Protein AF-A0AAV0VZC2-F1 (afdb_monomer_lite)

Organism: NCBI:txid13131

Secondary structure (DSSP, 8-state):
----TT---GGGG-EEEEEEEPTTS-TT-GGGEEEEEEE-HHHHHHHHHHHHHHHHHHHHTT-SPP-

Sequence (67 aa):
MHFRKEYDPAQLKLAQVIMLLKLGKPTEDITSYRPISLLLSLSKLLEKLLLERLKPIIEANNVMPEH

pLDDT: mean 83.97, std 12.84, range [39.88, 95.19]

Radius of gyration: 17.93 Å; chains: 1; bounding box: 37×39×39 Å

Foldseek 3Di:
DDDPPPDPPVLQVAWDWDWAAAPPDDPVDPVRTDIDTHGDPVNVVVVVVVCVVCVVVCVVVVVDDDD

Structure (mmCIF, N/CA/C/O backbone):
data_AF-A0AAV0VZC2-F1
#
_entry.id   AF-A0AAV0VZC2-F1
#
loop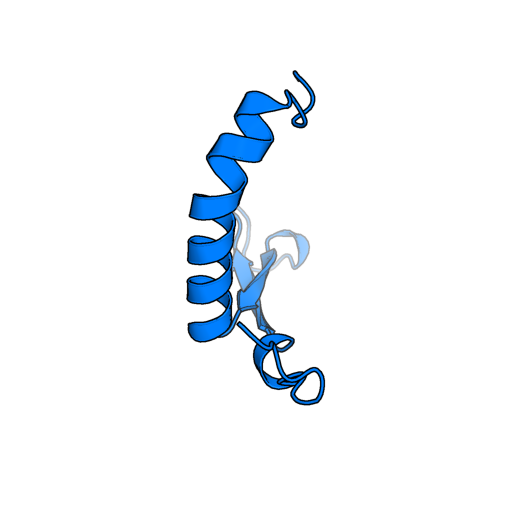_
_atom_site.group_PDB
_atom_site.id
_atom_site.type_symbol
_atom_site.label_atom_id
_atom_site.label_alt_id
_atom_site.label_comp_id
_atom_site.label_asym_id
_atom_site.label_entity_id
_atom_site.label_seq_id
_atom_site.pdbx_PDB_ins_code
_atom_site.Cartn_x
_atom_site.Cartn_y
_atom_site.Cartn_z
_atom_site.occupancy
_atom_site.B_iso_or_equiv
_atom_site.auth_seq_id
_atom_site.auth_comp_id
_atom_site.auth_asym_id
_atom_site.auth_atom_id
_atom_site.pdbx_PDB_model_num
ATOM 1 N N . MET A 1 1 ? 16.222 -12.650 -19.487 1.00 39.88 1 MET A N 1
ATOM 2 C CA . MET A 1 1 ? 15.623 -12.813 -18.144 1.00 39.88 1 MET A CA 1
ATOM 3 C C . MET A 1 1 ? 14.268 -13.489 -18.330 1.00 39.88 1 MET A C 1
ATOM 5 O O . MET A 1 1 ? 13.336 -12.849 -18.793 1.00 39.88 1 MET A O 1
ATOM 9 N N . HIS A 1 2 ? 14.198 -14.809 -18.141 1.00 41.91 2 HIS A N 1
ATOM 10 C CA 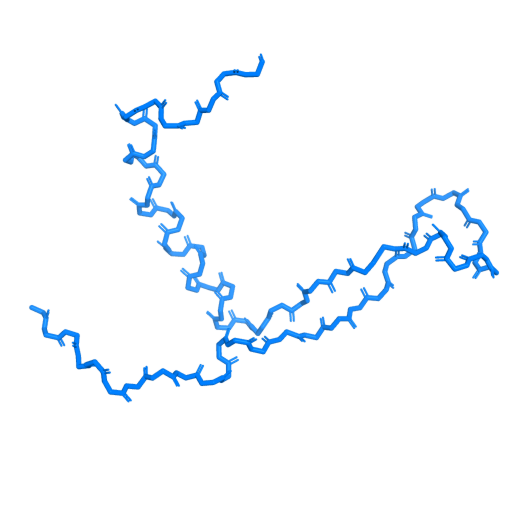. HIS A 1 2 ? 12.981 -15.601 -18.366 1.00 41.91 2 HIS A CA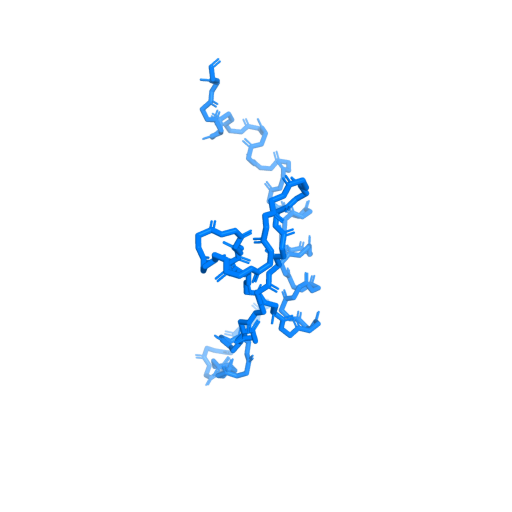 1
ATOM 11 C C . HIS A 1 2 ? 12.107 -15.511 -17.105 1.00 41.91 2 HIS A C 1
ATOM 13 O O . HIS A 1 2 ? 12.435 -16.124 -16.091 1.00 41.91 2 HIS A O 1
ATOM 19 N N . PHE A 1 3 ? 11.025 -14.729 -17.130 1.00 50.19 3 PHE A N 1
ATOM 20 C CA . PHE A 1 3 ? 10.017 -14.788 -16.068 1.00 50.19 3 PHE A CA 1
ATOM 21 C C . PHE A 1 3 ? 9.196 -16.067 -16.267 1.00 50.19 3 PHE A C 1
ATOM 23 O O . PHE A 1 3 ? 8.403 -16.167 -17.202 1.00 50.19 3 PHE A O 1
ATOM 30 N N . ARG A 1 4 ? 9.432 -17.076 -15.423 1.00 58.16 4 ARG A N 1
ATOM 31 C CA . ARG A 1 4 ? 8.662 -18.327 -15.401 1.00 58.16 4 ARG A CA 1
ATOM 32 C C . ARG A 1 4 ? 7.213 -17.990 -15.017 1.00 58.16 4 ARG A C 1
ATOM 34 O O . ARG A 1 4 ? 6.961 -17.566 -13.895 1.00 58.16 4 ARG A O 1
ATOM 41 N N . LYS A 1 5 ? 6.277 -18.136 -15.958 1.00 57.00 5 LYS A N 1
ATOM 42 C CA . LYS A 1 5 ? 4.863 -17.702 -15.870 1.00 57.00 5 LYS A CA 1
ATOM 43 C C . LYS A 1 5 ? 3.960 -18.542 -14.945 1.00 57.00 5 LYS A C 1
ATOM 45 O O . LYS A 1 5 ? 2.746 -18.412 -15.015 1.00 57.00 5 LYS A O 1
ATOM 50 N N . GLU A 1 6 ? 4.512 -19.401 -14.096 1.00 63.09 6 GLU A N 1
ATOM 51 C CA . GLU A 1 6 ? 3.717 -20.424 -13.392 1.00 63.09 6 GLU A CA 1
ATOM 52 C C . GLU A 1 6 ? 3.420 -20.106 -11.924 1.00 63.09 6 GLU A C 1
ATOM 54 O O . GLU A 1 6 ? 2.576 -20.766 -11.327 1.00 63.09 6 GLU A O 1
ATOM 59 N N . TYR A 1 7 ? 4.068 -19.101 -11.328 1.00 66.94 7 TYR A N 1
ATOM 60 C CA . TYR A 1 7 ? 3.850 -18.766 -9.921 1.00 66.94 7 TYR A CA 1
ATOM 61 C C . TYR A 1 7 ? 3.121 -17.430 -9.798 1.00 66.94 7 TYR A C 1
ATOM 63 O O . TYR A 1 7 ? 3.736 -16.366 -9.787 1.00 66.94 7 TYR A O 1
ATOM 71 N N . ASP A 1 8 ? 1.794 -17.507 -9.731 1.00 67.50 8 ASP A N 1
ATOM 72 C CA . ASP A 1 8 ? 0.939 -16.445 -9.210 1.00 67.50 8 ASP A CA 1
ATOM 73 C C . ASP A 1 8 ? 0.818 -16.662 -7.692 1.00 67.50 8 ASP A C 1
ATOM 75 O O . ASP A 1 8 ? 0.052 -17.525 -7.248 1.00 67.50 8 ASP A O 1
ATOM 79 N N . PRO A 1 9 ? 1.625 -15.973 -6.868 1.00 79.69 9 PRO A N 1
ATOM 80 C CA . PRO A 1 9 ? 1.533 -16.122 -5.428 1.00 79.69 9 PRO A CA 1
ATOM 81 C C . PRO A 1 9 ? 0.204 -15.537 -4.959 1.00 79.69 9 PRO A C 1
ATOM 83 O O . PRO A 1 9 ? 0.075 -14.325 -4.787 1.00 79.69 9 PRO A O 1
ATOM 86 N N . ALA A 1 10 ? -0.763 -16.407 -4.663 1.00 80.19 10 ALA A N 1
ATOM 87 C CA . ALA A 1 10 ? -2.048 -16.024 -4.075 1.00 80.19 10 ALA A CA 1
ATOM 88 C C . ALA A 1 10 ? -1.878 -15.090 -2.860 1.00 80.19 10 ALA A C 1
ATOM 90 O O . ALA A 1 10 ? -2.674 -14.183 -2.646 1.00 80.19 10 ALA A O 1
ATOM 91 N N . GLN A 1 11 ? -0.781 -15.252 -2.116 1.00 79.06 11 GLN A N 1
ATOM 92 C CA . GLN A 1 11 ? -0.395 -14.414 -0.981 1.00 79.06 11 GLN A CA 1
ATOM 93 C C . GLN A 1 11 ? -0.168 -12.936 -1.338 1.00 79.06 11 GLN A C 1
ATOM 95 O O . GLN A 1 11 ? -0.457 -12.078 -0.510 1.00 79.06 11 GLN A O 1
ATOM 100 N N . LEU A 1 12 ? 0.308 -12.608 -2.548 1.00 79.00 12 LEU A N 1
ATOM 101 C CA . LEU A 1 12 ? 0.486 -11.210 -2.966 1.00 79.00 12 LEU A CA 1
ATOM 102 C C . LEU A 1 12 ? -0.846 -10.500 -3.233 1.00 79.00 12 LEU A C 1
ATOM 104 O O . LEU A 1 12 ? -0.885 -9.271 -3.205 1.00 79.00 12 LEU A O 1
ATOM 108 N N . LYS A 1 13 ? -1.922 -11.266 -3.461 1.00 80.62 13 LYS A N 1
ATOM 109 C CA . LYS A 1 13 ? -3.287 -10.763 -3.677 1.00 80.62 13 LYS A CA 1
ATOM 110 C C . LYS A 1 13 ? -4.072 -10.581 -2.376 1.00 80.62 13 LYS A C 1
ATOM 112 O O . LYS A 1 13 ? -5.189 -10.074 -2.411 1.00 80.62 13 LYS A O 1
ATOM 117 N N . LEU A 1 14 ? -3.516 -11.000 -1.238 1.00 87.19 14 LEU A N 1
ATOM 118 C CA . LEU A 1 14 ? -4.166 -10.872 0.062 1.00 87.19 14 LEU A CA 1
ATOM 119 C C . LEU A 1 14 ? -3.874 -9.506 0.692 1.00 87.19 14 LEU A C 1
ATOM 121 O O . LEU A 1 14 ? -2.746 -9.007 0.667 1.00 87.19 14 LEU A O 1
ATOM 125 N N . ALA A 1 15 ? -4.899 -8.932 1.317 1.00 90.75 15 ALA A N 1
ATOM 126 C CA . ALA A 1 15 ? -4.798 -7.726 2.124 1.00 90.75 15 ALA A CA 1
ATOM 127 C C . ALA A 1 15 ? -5.689 -7.851 3.363 1.00 90.75 15 ALA A C 1
ATOM 129 O O . ALA A 1 15 ? -6.787 -8.403 3.298 1.00 90.75 15 ALA A O 1
ATOM 130 N N . GLN A 1 16 ? -5.226 -7.315 4.488 1.00 91.81 16 GLN A N 1
ATOM 131 C CA . GLN A 1 16 ? -6.035 -7.199 5.694 1.00 91.81 16 GLN A CA 1
ATOM 132 C C . GLN A 1 16 ? -6.810 -5.882 5.655 1.00 91.81 16 GLN A C 1
ATOM 134 O O . GLN A 1 16 ? -6.209 -4.814 5.568 1.00 91.81 16 GLN A O 1
ATOM 139 N N . VAL A 1 17 ? -8.138 -5.935 5.749 1.00 92.25 17 VAL A N 1
ATOM 140 C CA . VAL A 1 17 ? -8.956 -4.718 5.838 1.00 92.25 17 VAL A CA 1
ATOM 141 C C . VAL A 1 17 ? -8.969 -4.228 7.282 1.00 92.25 17 VAL A C 1
ATOM 143 O O . VAL A 1 17 ? -9.368 -4.964 8.183 1.00 92.25 17 VAL A O 1
ATOM 146 N N . ILE A 1 18 ? -8.540 -2.986 7.503 1.00 93.50 18 ILE A N 1
ATOM 147 C CA . ILE A 1 18 ? -8.596 -2.330 8.816 1.00 93.50 18 ILE A CA 1
ATOM 148 C C . ILE A 1 18 ? -9.444 -1.059 8.744 1.00 93.50 18 ILE A C 1
ATOM 150 O O . ILE A 1 18 ? -9.403 -0.325 7.756 1.00 93.50 18 ILE A O 1
ATOM 154 N N . MET A 1 19 ? -10.234 -0.808 9.789 1.00 93.31 19 MET A N 1
ATOM 155 C CA . MET A 1 19 ? -11.089 0.375 9.896 1.00 93.31 19 MET A CA 1
ATOM 156 C C . MET A 1 19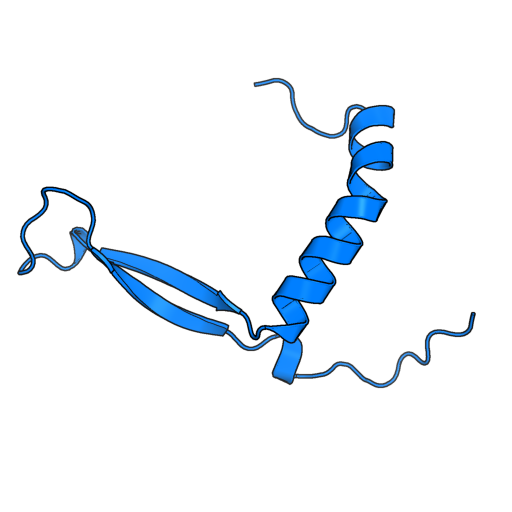 ? -10.334 1.511 10.592 1.00 93.31 19 MET A C 1
ATOM 158 O O . MET A 1 19 ? -10.025 1.415 11.776 1.00 93.31 19 MET A O 1
ATOM 162 N N . LEU A 1 20 ? -10.050 2.597 9.870 1.00 92.94 20 LEU A N 1
ATOM 163 C CA . LEU A 1 20 ? -9.425 3.799 10.426 1.00 92.94 20 LEU A CA 1
ATOM 164 C C . LEU A 1 20 ? -10.470 4.858 10.763 1.00 92.94 20 LEU A C 1
ATOM 166 O O . LEU A 1 20 ? -11.238 5.270 9.895 1.00 92.94 20 LEU A O 1
ATOM 170 N N . LEU A 1 21 ? -10.477 5.339 12.004 1.00 93.62 21 LEU A N 1
ATOM 171 C CA . LEU A 1 21 ? -11.364 6.420 12.425 1.00 93.62 21 LEU A CA 1
ATOM 172 C C . LEU A 1 21 ? -10.953 7.747 11.764 1.00 93.62 21 LEU A C 1
ATOM 174 O O . LEU A 1 21 ? -9.778 8.117 11.748 1.00 93.62 21 LEU A O 1
ATOM 178 N N . LYS A 1 22 ? -11.927 8.485 11.226 1.00 91.50 22 LYS A N 1
ATOM 179 C CA . LYS A 1 22 ? -11.738 9.856 10.737 1.00 91.50 22 LYS A CA 1
ATOM 180 C C . LYS A 1 22 ? -11.516 10.788 11.928 1.00 91.50 22 LYS A C 1
ATOM 182 O O . LYS A 1 22 ? -12.262 10.742 12.902 1.00 91.50 22 LYS A O 1
ATOM 187 N N . LEU A 1 23 ? -10.531 11.676 11.816 1.00 89.44 23 LEU A N 1
ATOM 188 C CA . LEU A 1 23 ? -10.249 12.672 12.847 1.00 89.44 23 LEU A CA 1
ATOM 189 C C . LEU A 1 23 ? -11.487 13.548 13.115 1.00 89.44 23 LEU A C 1
ATOM 191 O O . LEU A 1 23 ? -12.113 14.036 12.173 1.00 89.44 23 LEU A O 1
ATOM 195 N N . GLY A 1 24 ? -11.829 13.736 14.393 1.00 86.50 24 GLY A N 1
ATOM 196 C CA . GLY A 1 24 ? -12.919 14.617 14.829 1.00 86.50 24 GLY A CA 1
ATOM 197 C C . GLY A 1 24 ? -14.335 14.062 14.648 1.00 86.50 24 GLY A C 1
ATOM 198 O O . GLY A 1 24 ? -15.290 14.825 14.759 1.00 86.50 24 GLY A O 1
ATOM 199 N N . LYS A 1 25 ? -14.495 12.764 14.357 1.00 88.44 25 LYS A N 1
ATOM 200 C CA . LYS A 1 25 ? -15.810 12.125 14.216 1.00 88.44 25 LYS A CA 1
ATOM 201 C C . LYS A 1 25 ? -16.137 11.182 15.382 1.00 88.44 25 LYS A C 1
ATOM 203 O O . LYS A 1 25 ? -15.212 10.592 15.941 1.00 88.44 25 LYS A O 1
ATOM 208 N N . PRO A 1 26 ? -17.427 11.018 15.732 1.00 88.62 26 PRO A N 1
ATOM 209 C CA . PRO A 1 26 ? -17.849 10.137 16.819 1.00 88.62 26 PRO A CA 1
ATOM 210 C C . PRO A 1 26 ? -17.545 8.667 16.500 1.00 88.62 26 PRO A C 1
ATOM 212 O O . PRO A 1 26 ? -17.720 8.222 15.365 1.00 88.62 26 PRO A O 1
ATOM 215 N N . THR A 1 27 ? -17.101 7.907 17.502 1.00 86.69 27 THR A N 1
ATOM 216 C CA . THR A 1 27 ? -16.734 6.481 17.380 1.00 86.69 27 THR A CA 1
ATOM 217 C C . THR A 1 27 ? -17.935 5.548 17.241 1.00 86.69 27 THR A C 1
ATOM 219 O O . THR A 1 27 ? -17.773 4.395 16.859 1.00 86.69 27 THR A O 1
ATOM 222 N N . GLU A 1 28 ? -19.130 6.036 17.559 1.00 89.94 28 GLU A N 1
ATOM 223 C CA . GLU A 1 28 ? -20.383 5.272 17.524 1.00 89.94 28 GLU A CA 1
ATOM 224 C C . GLU A 1 28 ? -20.947 5.146 16.101 1.00 89.94 28 GLU A C 1
ATOM 226 O O . GLU A 1 28 ? -21.649 4.186 15.787 1.00 89.94 28 GLU A O 1
ATOM 231 N N . ASP A 1 29 ? -20.583 6.073 15.211 1.00 87.94 29 ASP A N 1
ATOM 232 C CA . ASP A 1 29 ? -21.044 6.074 13.828 1.00 87.94 29 ASP A CA 1
ATOM 233 C C . ASP A 1 29 ? -20.128 5.243 12.924 1.00 87.94 29 ASP A C 1
ATOM 235 O O . ASP A 1 29 ? -18.953 5.549 12.720 1.00 87.94 29 ASP A O 1
ATOM 239 N N . ILE A 1 30 ? -20.695 4.244 12.245 1.00 83.69 30 ILE A N 1
ATOM 240 C CA . ILE A 1 30 ? -19.976 3.426 11.248 1.00 83.69 30 ILE A CA 1
ATOM 241 C C . ILE A 1 30 ? -19.412 4.299 10.113 1.00 83.69 30 ILE A C 1
ATOM 243 O O . ILE A 1 30 ? -18.320 4.054 9.596 1.00 83.69 30 ILE A O 1
ATOM 247 N N . THR A 1 31 ? -20.114 5.380 9.757 1.00 88.00 31 THR A N 1
ATOM 248 C CA . THR A 1 31 ? -19.679 6.331 8.718 1.00 88.00 31 THR A CA 1
ATOM 249 C C . THR A 1 31 ? -18.430 7.134 9.113 1.00 88.00 31 THR A C 1
ATOM 251 O O . THR A 1 31 ? -17.795 7.777 8.257 1.00 88.00 31 THR A O 1
ATOM 254 N N . SER A 1 32 ? -18.041 7.087 10.390 1.00 92.56 32 SER A N 1
ATOM 255 C CA . SER A 1 32 ? -16.826 7.705 10.915 1.00 92.56 32 SER A CA 1
ATOM 256 C C . SER A 1 32 ? -15.565 6.928 10.577 1.00 92.56 32 SER A C 1
ATOM 258 O O . SER A 1 32 ? -14.486 7.514 10.615 1.00 92.56 32 SER A O 1
ATOM 260 N N . TYR A 1 33 ? -15.668 5.666 10.164 1.00 93.69 33 TYR A N 1
ATOM 261 C CA 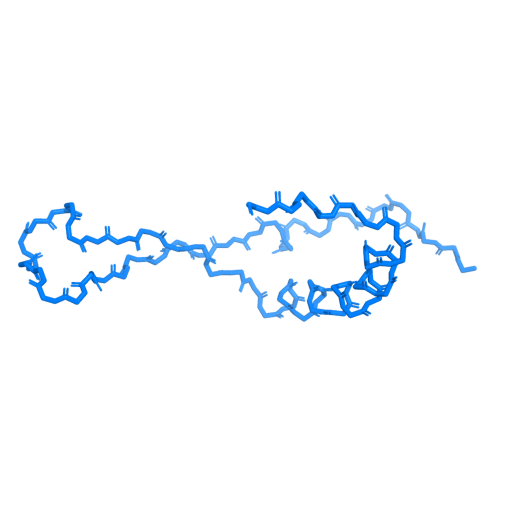. TYR A 1 33 ? -14.515 4.861 9.778 1.00 93.69 33 TYR A CA 1
ATOM 262 C C . TYR A 1 33 ? -14.252 4.915 8.263 1.00 93.69 33 TYR A C 1
ATOM 264 O O . TYR A 1 33 ? -15.136 5.186 7.444 1.00 93.69 33 TYR A O 1
ATOM 272 N N . ARG A 1 34 ? -12.994 4.704 7.873 1.00 91.62 34 ARG A N 1
ATOM 273 C CA . ARG A 1 34 ? -12.540 4.473 6.497 1.00 91.62 34 ARG A CA 1
ATOM 274 C C . ARG A 1 34 ? -11.875 3.100 6.450 1.00 91.62 34 ARG A C 1
ATOM 276 O O . ARG A 1 34 ? -10.865 2.919 7.132 1.00 91.62 34 ARG A O 1
ATOM 283 N N . PRO A 1 35 ? -12.400 2.141 5.677 1.00 93.69 35 PRO A N 1
ATOM 284 C CA . PRO A 1 35 ? -11.690 0.894 5.460 1.00 93.69 35 PRO A CA 1
ATOM 285 C C . PRO A 1 35 ? -10.449 1.165 4.603 1.00 93.69 35 PRO A C 1
ATOM 287 O O . PRO A 1 35 ? -10.529 1.860 3.590 1.00 93.69 35 PRO A O 1
ATOM 290 N N . ILE A 1 36 ? -9.306 0.614 5.004 1.00 93.38 36 ILE A N 1
ATOM 291 C CA . ILE A 1 36 ? -8.095 0.573 4.179 1.00 93.38 36 ILE A CA 1
ATOM 292 C C . ILE A 1 36 ? -7.609 -0.866 4.032 1.00 93.38 36 ILE A C 1
ATOM 294 O O . ILE A 1 36 ? -7.757 -1.680 4.944 1.00 93.38 36 ILE A O 1
ATOM 298 N N . SER A 1 37 ? -7.009 -1.162 2.881 1.00 92.44 37 SER A N 1
ATOM 299 C CA . SER A 1 37 ? -6.412 -2.466 2.596 1.00 92.44 37 SER A CA 1
ATOM 300 C C . SER A 1 37 ? -4.938 -2.456 2.984 1.00 92.44 37 SER A C 1
ATOM 302 O O . SER A 1 37 ? -4.116 -1.792 2.353 1.00 92.44 37 SER A O 1
ATOM 304 N N . LEU A 1 38 ? -4.588 -3.193 4.032 1.00 89.50 38 LEU A N 1
ATOM 305 C CA . LEU A 1 38 ? -3.215 -3.393 4.465 1.00 89.50 38 LEU A CA 1
ATOM 306 C C . LEU A 1 38 ? -2.617 -4.593 3.723 1.00 89.50 38 LEU A C 1
ATOM 308 O O . LEU A 1 38 ? -2.812 -5.748 4.096 1.00 89.50 38 LEU A O 1
ATOM 312 N N . LEU A 1 39 ? -1.892 -4.295 2.648 1.00 88.00 39 LEU A N 1
ATOM 313 C CA . LEU A 1 39 ? -1.147 -5.277 1.860 1.00 88.00 39 LEU A CA 1
ATOM 314 C C . LEU A 1 39 ? -0.023 -5.928 2.682 1.00 88.00 39 LEU A C 1
ATOM 316 O O . LEU A 1 39 ? 0.605 -5.264 3.517 1.00 88.00 39 LEU A O 1
ATOM 320 N N . LEU A 1 40 ? 0.278 -7.197 2.384 1.00 87.19 40 LEU A N 1
ATOM 321 C CA . LEU A 1 40 ? 1.456 -7.894 2.907 1.00 87.19 40 LEU A CA 1
ATOM 322 C C . LEU A 1 40 ? 2.733 -7.088 2.600 1.00 87.19 40 LEU A C 1
ATOM 324 O O . LEU A 1 40 ? 2.870 -6.518 1.515 1.00 87.19 40 LEU A O 1
ATOM 328 N N . SER A 1 41 ? 3.693 -7.061 3.531 1.00 87.25 41 SER A N 1
ATOM 329 C CA . SER A 1 41 ? 4.929 -6.267 3.405 1.00 87.25 41 SER A CA 1
ATOM 330 C C . SER A 1 41 ? 5.689 -6.522 2.099 1.00 87.25 41 SER A C 1
ATOM 332 O O . SER A 1 41 ? 6.252 -5.592 1.523 1.00 87.25 41 SER A O 1
ATOM 334 N N . LEU A 1 42 ? 5.660 -7.762 1.599 1.00 85.75 42 LEU A N 1
ATOM 335 C CA . LEU A 1 42 ? 6.272 -8.125 0.322 1.00 85.75 42 LEU A CA 1
ATOM 336 C C . LEU A 1 42 ? 5.586 -7.438 -0.873 1.00 85.75 42 LEU A C 1
ATOM 338 O O . LEU A 1 42 ? 6.280 -6.899 -1.732 1.00 85.75 42 LEU A O 1
ATOM 342 N N . SER A 1 43 ? 4.249 -7.395 -0.905 1.00 87.56 43 SER A N 1
ATOM 343 C CA . SER A 1 43 ? 3.491 -6.695 -1.953 1.00 87.56 43 SER A CA 1
ATOM 344 C C . SER A 1 43 ? 3.792 -5.197 -1.948 1.00 87.56 43 SER A C 1
ATOM 346 O O . SER A 1 43 ? 4.021 -4.622 -3.006 1.00 87.56 43 SER A O 1
ATOM 348 N N . LYS A 1 44 ? 3.887 -4.574 -0.765 1.00 86.81 44 LYS A N 1
ATOM 349 C CA . LYS A 1 44 ? 4.254 -3.151 -0.641 1.00 86.81 44 LYS A CA 1
ATOM 350 C C . LYS A 1 44 ? 5.662 -2.854 -1.155 1.00 86.81 44 LYS A C 1
ATOM 352 O O . LYS A 1 44 ? 5.884 -1.829 -1.794 1.00 86.81 44 LYS A O 1
ATOM 357 N N . LEU A 1 45 ? 6.623 -3.736 -0.868 1.00 90.50 45 LEU A N 1
ATOM 358 C CA . LEU A 1 45 ? 7.991 -3.584 -1.365 1.00 90.50 45 LEU A CA 1
ATOM 359 C C . LEU A 1 45 ? 8.028 -3.687 -2.893 1.00 90.50 45 LEU A C 1
ATOM 361 O O . LEU A 1 45 ? 8.672 -2.868 -3.546 1.00 90.50 45 LEU A O 1
ATOM 365 N N . LEU A 1 46 ? 7.319 -4.671 -3.452 1.00 89.50 46 LEU A N 1
ATOM 366 C CA . LEU A 1 46 ? 7.208 -4.851 -4.895 1.00 89.50 46 LEU A CA 1
ATOM 367 C C . LEU A 1 46 ? 6.559 -3.634 -5.563 1.00 89.50 46 LEU A C 1
ATOM 369 O O . LEU A 1 46 ? 7.100 -3.129 -6.541 1.00 89.50 46 LEU A O 1
ATOM 373 N N . GLU A 1 47 ? 5.449 -3.138 -5.015 1.00 89.50 47 GLU A N 1
ATOM 374 C CA . GLU A 1 47 ? 4.770 -1.932 -5.496 1.00 89.50 47 GLU A CA 1
ATOM 375 C C . GLU A 1 47 ? 5.723 -0.735 -5.527 1.00 89.50 47 GLU A C 1
ATOM 377 O O . GLU A 1 47 ? 5.844 -0.079 -6.558 1.00 89.50 47 GLU A O 1
ATOM 382 N N . LYS A 1 48 ? 6.480 -0.502 -4.446 1.00 92.44 48 LYS A N 1
ATOM 383 C CA . LYS A 1 48 ? 7.475 0.576 -4.392 1.00 92.44 48 LYS A CA 1
ATOM 384 C C . LYS A 1 48 ? 8.564 0.409 -5.453 1.00 92.44 48 LYS 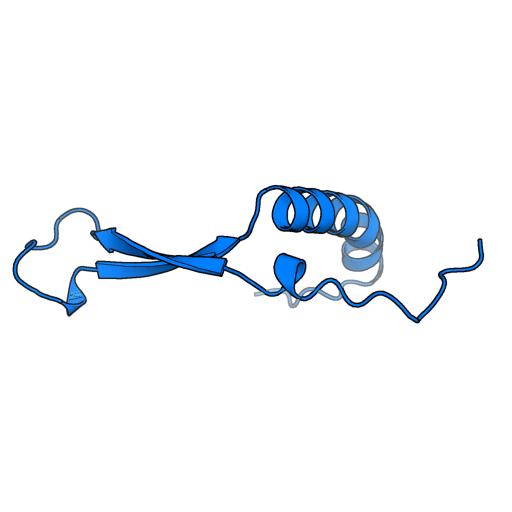A C 1
ATOM 386 O O . LYS A 1 48 ? 8.891 1.366 -6.143 1.00 92.44 48 LYS A O 1
ATOM 391 N N . LEU A 1 49 ? 9.118 -0.794 -5.610 1.00 94.44 49 LEU A N 1
ATOM 392 C CA . LEU A 1 49 ? 10.145 -1.066 -6.622 1.00 94.44 49 LEU A CA 1
ATOM 393 C C . LEU A 1 49 ? 9.629 -0.852 -8.050 1.00 94.44 49 LEU A C 1
ATOM 395 O O . LEU A 1 49 ? 10.363 -0.353 -8.901 1.00 94.44 49 LEU A O 1
ATOM 399 N N . LEU A 1 50 ? 8.383 -1.245 -8.320 1.00 93.12 50 LEU A N 1
ATOM 400 C CA . LEU A 1 50 ? 7.736 -1.017 -9.607 1.00 93.12 50 LEU A CA 1
ATOM 401 C C . LEU A 1 50 ? 7.489 0.473 -9.830 1.00 93.12 50 LEU A C 1
ATOM 403 O O . LEU A 1 50 ? 7.849 0.983 -10.886 1.00 93.12 50 LEU A O 1
ATOM 407 N N . LEU A 1 51 ? 6.954 1.178 -8.835 1.00 93.06 51 LEU A N 1
ATOM 408 C CA . LEU A 1 51 ? 6.695 2.611 -8.913 1.00 93.06 51 LEU A CA 1
ATOM 409 C C . LEU A 1 51 ? 7.969 3.393 -9.242 1.00 93.06 51 LEU A C 1
ATOM 411 O O . LEU A 1 51 ? 7.955 4.183 -10.175 1.00 93.06 51 LEU A O 1
ATOM 415 N N . GLU A 1 52 ? 9.082 3.118 -8.559 1.00 95.19 52 GLU A N 1
ATOM 416 C CA . GLU A 1 52 ? 10.369 3.777 -8.827 1.00 95.19 52 GLU A CA 1
ATOM 417 C C . GLU A 1 52 ? 10.849 3.569 -10.273 1.00 95.19 52 GLU A C 1
ATOM 419 O O . GLU A 1 52 ? 11.450 4.459 -10.870 1.00 95.19 52 GLU A O 1
ATOM 424 N N . ARG A 1 53 ? 10.560 2.406 -10.871 1.00 94.81 53 ARG A N 1
ATOM 425 C CA . ARG A 1 53 ? 10.918 2.106 -12.267 1.00 94.81 53 ARG A CA 1
ATOM 426 C C . ARG A 1 53 ? 9.961 2.730 -13.275 1.00 94.81 53 ARG A C 1
ATOM 428 O O . ARG A 1 53 ? 10.394 3.122 -14.354 1.00 94.81 53 ARG A O 1
ATOM 435 N N . LEU A 1 54 ? 8.670 2.782 -12.952 1.00 93.31 54 LEU A N 1
ATOM 436 C CA . LEU A 1 54 ? 7.646 3.325 -13.840 1.00 93.31 54 LEU A CA 1
ATOM 437 C C . LEU A 1 54 ? 7.594 4.851 -13.800 1.00 93.31 54 LEU A C 1
ATOM 439 O O . LEU A 1 54 ? 7.275 5.457 -14.816 1.00 93.31 54 LEU A O 1
ATOM 443 N N . LYS A 1 55 ? 7.926 5.477 -12.669 1.00 92.12 55 LYS A N 1
ATOM 444 C CA . LYS A 1 55 ? 7.869 6.928 -12.475 1.00 92.12 55 LYS A CA 1
ATOM 445 C C . LYS A 1 55 ? 8.530 7.737 -13.605 1.00 92.12 55 LYS A C 1
ATOM 447 O O . LYS A 1 55 ? 7.819 8.547 -14.195 1.00 92.12 55 LYS A O 1
ATOM 452 N N . PRO A 1 56 ? 9.794 7.485 -14.009 1.00 91.69 56 PRO A N 1
ATOM 453 C CA . PRO A 1 56 ? 10.405 8.236 -15.111 1.00 91.69 56 PRO A CA 1
ATOM 454 C C . PRO A 1 56 ? 9.697 8.016 -16.457 1.00 91.69 56 PRO A C 1
ATOM 456 O O . PRO A 1 56 ? 9.692 8.903 -17.303 1.00 91.69 56 PRO A O 1
ATOM 459 N N . ILE A 1 57 ? 9.077 6.851 -16.668 1.00 93.00 57 ILE A N 1
ATOM 460 C CA . ILE A 1 57 ? 8.332 6.540 -17.896 1.00 93.00 57 ILE A CA 1
ATOM 461 C C . ILE A 1 57 ? 7.002 7.299 -17.907 1.00 93.00 57 ILE A C 1
ATOM 463 O O . ILE A 1 57 ? 6.625 7.861 -18.931 1.00 93.00 57 ILE A O 1
ATOM 467 N N . ILE A 1 58 ? 6.298 7.320 -16.776 1.00 89.88 58 ILE A N 1
ATOM 468 C CA . ILE A 1 58 ? 5.022 8.025 -16.613 1.00 89.88 58 ILE A CA 1
ATOM 469 C C . ILE A 1 58 ? 5.217 9.530 -16.830 1.00 89.88 58 ILE A C 1
ATOM 471 O O . ILE A 1 58 ? 4.440 10.136 -17.566 1.00 89.88 58 ILE A O 1
ATOM 475 N N . GLU A 1 59 ? 6.273 10.098 -16.240 1.00 89.06 59 GLU A N 1
ATOM 476 C CA . GLU A 1 59 ? 6.646 11.508 -16.396 1.00 89.06 59 GLU A CA 1
ATOM 477 C C . GLU A 1 59 ? 7.053 11.823 -17.843 1.00 89.06 59 GLU A C 1
ATOM 479 O O . GLU A 1 59 ? 6.548 12.776 -18.426 1.00 89.06 59 GLU A O 1
ATOM 484 N N . ALA A 1 60 ? 7.885 10.987 -18.476 1.00 89.81 60 ALA A N 1
ATOM 485 C CA . ALA A 1 60 ? 8.321 11.208 -19.859 1.00 89.81 60 ALA A CA 1
ATOM 486 C C . ALA A 1 60 ? 7.182 11.145 -20.891 1.00 89.81 60 ALA A C 1
ATOM 488 O O . ALA A 1 60 ? 7.277 11.759 -21.951 1.00 89.81 60 ALA A O 1
ATOM 489 N N . ASN A 1 61 ? 6.120 10.390 -20.606 1.00 88.69 61 ASN A N 1
ATOM 490 C CA . ASN A 1 61 ? 4.996 10.202 -21.523 1.00 88.69 61 ASN A CA 1
ATOM 491 C C . ASN A 1 61 ? 3.777 11.080 -21.176 1.00 88.69 61 ASN A C 1
ATOM 493 O O . ASN A 1 61 ? 2.741 10.913 -21.813 1.00 88.69 61 ASN A O 1
ATOM 497 N N . ASN A 1 62 ? 3.872 11.983 -20.183 1.00 81.19 62 ASN A N 1
ATOM 498 C CA . ASN A 1 62 ? 2.759 12.819 -19.697 1.00 81.19 62 ASN A CA 1
ATOM 499 C C . ASN A 1 62 ? 1.455 12.020 -19.491 1.00 81.19 62 ASN A C 1
ATOM 501 O O . ASN A 1 62 ? 0.362 12.473 -19.818 1.00 81.19 62 ASN A O 1
ATOM 505 N N . VAL A 1 63 ? 1.572 10.783 -18.991 1.00 82.50 63 VAL A N 1
ATOM 506 C CA . VAL A 1 63 ? 0.429 9.853 -18.880 1.00 82.50 63 VAL A CA 1
ATOM 507 C C . VAL A 1 63 ? -0.519 10.272 -17.758 1.00 82.50 63 VAL A C 1
ATOM 509 O O . VAL A 1 63 ? -1.687 9.885 -17.752 1.00 82.50 63 VAL A O 1
ATOM 512 N N . MET A 1 64 ? -0.029 11.050 -16.790 1.00 77.19 64 MET A N 1
ATOM 513 C CA . MET A 1 64 ? -0.879 11.575 -15.732 1.00 77.19 64 MET A CA 1
ATOM 514 C C . MET A 1 64 ? -1.710 12.748 -16.259 1.00 77.19 64 MET A C 1
ATOM 516 O O . MET A 1 64 ? -1.129 13.690 -16.794 1.00 77.19 64 MET A O 1
ATOM 520 N N . PRO A 1 65 ? -3.043 12.724 -16.093 1.00 74.12 65 PRO A N 1
ATOM 521 C CA . PRO A 1 65 ? -3.874 13.861 -16.450 1.00 74.12 65 PRO A CA 1
ATOM 522 C C . PRO A 1 65 ? -3.494 15.072 -15.589 1.00 74.12 65 PRO A C 1
ATOM 524 O O . PRO A 1 65 ? -3.463 14.985 -14.354 1.00 74.12 65 PRO A O 1
ATOM 527 N N . GLU A 1 66 ? -3.208 16.197 -16.245 1.00 66.69 66 GLU A N 1
ATOM 528 C CA . GLU A 1 66 ? -3.171 17.501 -15.584 1.00 66.69 66 GLU A CA 1
ATOM 529 C C . GLU A 1 66 ? -4.575 17.783 -15.027 1.00 66.69 66 GLU A C 1
ATOM 531 O O . GLU A 1 66 ? -5.573 17.608 -15.730 1.00 66.69 66 GLU A O 1
ATOM 536 N N . HIS A 1 67 ? -4.643 18.089 -13.729 1.00 55.06 67 HIS A N 1
ATOM 537 C CA . HIS A 1 67 ? -5.890 18.327 -12.995 1.00 55.06 67 HIS A CA 1
ATOM 538 C C . HIS A 1 67 ? -6.377 19.763 -13.173 1.00 55.06 67 HIS A C 1
ATOM 540 O O . HIS A 1 67 ? -5.521 20.675 -13.102 1.00 55.06 67 HIS A O 1
#